Protein AF-A0A8S3A253-F1 (afdb_monomer)

Mean predicted aligned error: 8.71 Å

Sequence (72 aa):
MGSVVRYCESSMRNGFGLKYIYQFLNIPFLQLQRECLLQQLQVNARDMDASLEEIDAYARSDEHNYDSFIEM

pLDDT: mean 87.07, std 13.7, range [45.59, 98.75]

InterPro domains:
  IPR040385 Rab-like protein 6 [PTHR14932] (4-72)

Solvent-accessible surface area (backbone atoms only — not comparable to full-atom values): 4440 Å² total; per-residue (Å²): 131,80,86,80,85,82,86,81,77,66,35,90,89,80,53,45,44,47,70,55,52,55,54,57,68,43,46,63,55,55,51,51,53,53,51,52,52,54,50,50,52,54,50,52,52,53,55,50,52,51,52,50,52,49,53,53,52,54,72,70,38,80,91,67,46,62,67,69,62,72,77,107

Secondary structure (DSSP, 8-state):
-----------TTT-TTHHHHHHHHHHHHHHHHHHHHHHHHHHHHHHHHHHHHHHHHHHHSGGG-HHHHHT-

Radius of gyration: 27.45 Å; Cα contacts (8 Å, |Δi|>4): 15; chains: 1; bounding box: 61×15×68 Å

Foldseek 3Di:
DDDDDDDDDADPVVGRCVVVVVVVVCVVVVVVVVVVVVVVVVVVVVVVVVVVVVVVVVVPDPPPPVVVVVVD

Organism: NCBI:txid392030

Structure (mmCIF, N/CA/C/O backbone):
data_AF-A0A8S3A253-F1
#
_entry.id   AF-A0A8S3A253-F1
#
loop_
_atom_site.group_PDB
_atom_site.id
_atom_site.type_symbol
_atom_site.label_atom_id
_atom_site.label_alt_id
_atom_site.label_comp_id
_atom_site.label_asym_id
_atom_site.label_entity_id
_atom_site.label_seq_id
_atom_site.pdbx_PDB_ins_code
_atom_site.Cartn_x
_atom_site.Cartn_y
_atom_site.Cartn_z
_atom_site.occupancy
_atom_site.B_iso_or_equiv
_atom_site.auth_seq_id
_atom_site.auth_comp_id
_atom_site.auth_asym_id
_atom_site.auth_atom_id
_atom_site.pdbx_PDB_model_num
ATOM 1 N N . MET A 1 1 ? -19.296 -6.438 -1.903 1.00 45.59 1 MET A N 1
ATOM 2 C CA . MET A 1 1 ? -19.513 -7.168 -0.634 1.00 45.59 1 MET A CA 1
ATOM 3 C C . MET A 1 1 ? -20.061 -6.167 0.366 1.00 45.59 1 MET A C 1
ATOM 5 O O . MET A 1 1 ? -19.408 -5.156 0.576 1.00 45.59 1 MET A O 1
ATOM 9 N N . GLY A 1 2 ? -21.284 -6.367 0.861 1.00 54.09 2 GLY A N 1
ATOM 10 C CA . GLY A 1 2 ? -21.936 -5.409 1.760 1.00 54.09 2 GLY A CA 1
ATOM 11 C C . GLY A 1 2 ? -21.140 -5.203 3.048 1.00 54.09 2 GLY A C 1
ATOM 12 O O . GLY A 1 2 ? -20.500 -6.134 3.537 1.00 54.09 2 GLY A O 1
ATOM 13 N N . SER A 1 3 ? -21.165 -3.982 3.575 1.00 66.94 3 SER A N 1
ATOM 14 C CA . SER A 1 3 ? -20.547 -3.619 4.848 1.00 66.94 3 SER A CA 1
ATOM 15 C C . SER A 1 3 ? -21.118 -4.507 5.956 1.00 66.94 3 SER A C 1
ATOM 17 O O . SER A 1 3 ? -22.269 -4.346 6.356 1.00 66.94 3 SER A O 1
ATOM 19 N N . VAL A 1 4 ? -20.340 -5.482 6.430 1.00 80.00 4 VAL A N 1
ATOM 20 C CA . VAL A 1 4 ? -20.763 -6.350 7.534 1.00 80.00 4 VAL A CA 1
ATOM 21 C C . VAL A 1 4 ? -20.747 -5.515 8.808 1.00 80.00 4 VAL A C 1
ATOM 23 O O . VAL A 1 4 ? -19.681 -5.164 9.316 1.00 80.00 4 VAL A O 1
ATOM 26 N N . VAL A 1 5 ? -21.932 -5.177 9.313 1.00 84.69 5 VAL A N 1
ATOM 27 C CA . VAL A 1 5 ? -22.078 -4.539 10.622 1.00 84.69 5 VAL A CA 1
ATOM 28 C C . VAL A 1 5 ? -21.614 -5.534 11.678 1.00 84.69 5 VAL A C 1
ATOM 30 O O . VAL A 1 5 ? -22.070 -6.677 11.701 1.00 84.69 5 VAL A O 1
ATOM 33 N N . ARG A 1 6 ? -20.693 -5.112 12.548 1.00 85.38 6 ARG A N 1
ATOM 34 C CA . ARG A 1 6 ? -20.233 -5.936 13.666 1.00 85.38 6 ARG A CA 1
ATOM 35 C C . ARG A 1 6 ? -20.594 -5.289 14.999 1.00 85.38 6 ARG A C 1
ATOM 37 O O . ARG A 1 6 ? -20.319 -4.111 15.207 1.00 85.38 6 ARG A O 1
ATOM 44 N N . TYR A 1 7 ? -21.172 -6.083 15.894 1.00 88.19 7 TYR A N 1
ATOM 45 C CA . TYR A 1 7 ? -21.632 -5.666 17.218 1.00 88.19 7 TYR A CA 1
ATOM 46 C C . TYR A 1 7 ? -20.802 -6.334 18.323 1.00 88.19 7 TYR A C 1
ATOM 48 O O . TYR A 1 7 ? -20.420 -7.496 18.192 1.00 88.19 7 TYR A O 1
ATOM 56 N N . CYS A 1 8 ? -20.529 -5.602 19.405 1.00 89.38 8 CYS A N 1
ATOM 57 C CA . CYS A 1 8 ? -19.833 -6.098 20.592 1.00 89.38 8 CYS A CA 1
ATOM 58 C C . CYS A 1 8 ? -20.254 -5.281 21.823 1.00 89.38 8 CYS A C 1
ATOM 60 O O . CYS A 1 8 ? -20.350 -4.056 21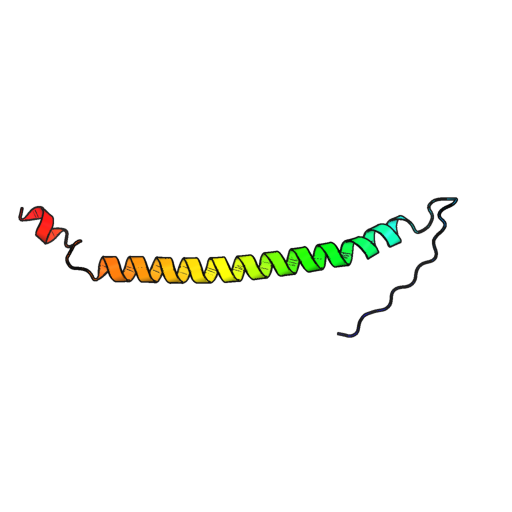.744 1.00 89.38 8 CYS A O 1
ATOM 62 N N . GLU A 1 9 ? -20.475 -5.950 22.956 1.00 92.25 9 GLU A N 1
ATOM 63 C CA . GLU A 1 9 ? -20.635 -5.299 24.259 1.00 92.25 9 GLU A CA 1
ATOM 64 C C . GLU A 1 9 ? -19.267 -4.881 24.821 1.00 92.25 9 GLU A C 1
ATOM 66 O O . GLU A 1 9 ? -18.308 -5.656 24.794 1.00 92.25 9 GLU A O 1
ATOM 71 N N . SER A 1 10 ? -19.164 -3.669 25.372 1.00 91.31 10 SER A N 1
ATOM 72 C CA . SER A 1 10 ? -17.938 -3.189 26.017 1.00 91.31 10 SER A CA 1
ATOM 73 C C . SER A 1 10 ? -18.223 -2.456 27.324 1.00 91.31 10 SER A C 1
ATOM 75 O O . SER A 1 10 ? -19.281 -1.862 27.517 1.00 91.31 10 SER A O 1
ATOM 77 N N . SER A 1 11 ? -17.248 -2.460 28.229 1.00 91.12 11 SER A N 1
ATOM 78 C CA . SER A 1 11 ? -17.305 -1.716 29.483 1.00 91.12 11 SER A CA 1
ATOM 79 C C . SER A 1 11 ? -15.972 -1.033 29.752 1.00 91.12 11 SER A C 1
ATOM 81 O O . SER A 1 11 ? -14.946 -1.672 29.974 1.00 91.12 11 SER A O 1
ATOM 83 N N . MET A 1 12 ? -16.008 0.299 29.793 1.00 86.25 12 MET A N 1
ATOM 84 C CA . MET A 1 12 ? -14.850 1.128 30.143 1.00 86.25 12 MET A CA 1
ATOM 85 C C . MET A 1 12 ? -14.454 0.982 31.620 1.00 86.25 12 MET A C 1
ATOM 87 O O . MET A 1 12 ? -13.341 1.334 31.992 1.00 86.25 12 MET A O 1
ATOM 91 N N . ARG A 1 13 ? -15.355 0.464 32.472 1.00 91.69 13 ARG A N 1
ATOM 92 C CA . ARG A 1 13 ? -15.119 0.310 33.916 1.00 91.69 13 ARG A CA 1
ATOM 93 C C . ARG A 1 13 ? -14.192 -0.861 34.231 1.00 91.69 13 ARG A C 1
ATOM 95 O O . ARG A 1 13 ? -13.387 -0.761 35.145 1.00 91.69 13 ARG A O 1
ATOM 102 N N . ASN A 1 14 ? -14.340 -1.973 33.514 1.00 93.69 14 ASN A N 1
ATOM 103 C CA . ASN A 1 14 ? -13.557 -3.194 33.742 1.00 93.69 14 ASN A CA 1
ATOM 104 C C . ASN A 1 14 ? -12.695 -3.594 32.531 1.00 93.69 14 ASN A C 1
ATOM 106 O O . ASN A 1 14 ? -12.029 -4.623 32.570 1.00 93.69 14 ASN A O 1
ATOM 110 N N . GLY A 1 15 ? -12.716 -2.802 31.455 1.00 89.19 15 GLY A N 1
ATOM 111 C CA . GLY A 1 15 ? -11.943 -3.041 30.238 1.00 89.19 15 GLY A CA 1
ATOM 112 C C . GLY A 1 15 ? -12.502 -4.128 29.315 1.00 89.19 15 GLY A C 1
ATOM 113 O O . GLY A 1 15 ? -11.866 -4.462 28.313 1.00 89.19 15 GLY A O 1
ATOM 114 N N . PHE A 1 16 ? -13.684 -4.677 29.608 1.00 94.31 16 PHE A N 1
ATOM 115 C CA . PHE A 1 16 ? -14.325 -5.671 28.751 1.00 94.31 16 PHE A CA 1
ATOM 116 C C . PHE A 1 16 ? -14.596 -5.089 27.354 1.00 94.31 16 PHE A C 1
ATOM 118 O O . PHE A 1 16 ? -15.050 -3.953 27.222 1.00 94.31 16 PHE A O 1
ATOM 125 N N . GLY A 1 17 ? -14.288 -5.843 26.297 1.00 91.12 17 GLY A N 1
ATOM 126 C CA . GLY A 1 17 ? -14.525 -5.422 24.909 1.00 91.12 17 GLY A CA 1
ATOM 127 C C . GLY A 1 17 ? -13.574 -4.344 24.361 1.00 91.12 17 GLY A C 1
ATOM 128 O O . GLY A 1 17 ? -13.611 -4.058 23.167 1.00 91.12 17 GLY A O 1
ATOM 129 N N . LEU A 1 18 ? -12.655 -3.783 25.158 1.00 91.50 18 LEU A N 1
ATOM 130 C CA . LEU A 1 18 ? -11.736 -2.737 24.676 1.00 91.50 18 LEU A CA 1
ATOM 131 C C . LEU A 1 18 ? -10.820 -3.208 23.538 1.00 91.50 18 LEU A C 1
ATOM 133 O O . LEU A 1 18 ? -10.585 -2.464 22.587 1.00 91.50 18 LEU A O 1
ATOM 137 N N . LYS A 1 19 ? -10.344 -4.460 23.589 1.00 91.81 19 LYS A N 1
ATOM 138 C CA . LYS A 1 19 ? -9.541 -5.054 22.506 1.00 91.81 19 LYS A CA 1
ATOM 139 C C . LYS A 1 19 ? -10.306 -5.083 21.183 1.00 91.81 19 LYS A C 1
ATOM 141 O O . LYS A 1 19 ? -9.715 -4.842 20.134 1.00 91.81 19 LYS A O 1
ATOM 146 N N . TYR A 1 20 ? -11.609 -5.350 21.238 1.00 92.12 20 TYR A N 1
ATOM 147 C CA . TYR A 1 20 ? -12.466 -5.346 20.060 1.00 92.12 20 TYR A CA 1
ATOM 148 C C . TYR A 1 20 ? -12.578 -3.935 19.470 1.00 92.12 20 TYR A C 1
ATOM 150 O O . TYR A 1 20 ? -12.388 -3.762 18.269 1.00 92.12 20 TYR A O 1
ATOM 158 N N . ILE A 1 21 ? -12.804 -2.919 20.312 1.00 89.81 21 ILE A N 1
ATOM 159 C CA . ILE A 1 21 ? -12.851 -1.512 19.879 1.00 89.81 21 ILE A CA 1
ATOM 160 C C . ILE A 1 21 ? -11.528 -1.107 19.224 1.00 89.81 21 ILE A C 1
ATOM 162 O O . ILE A 1 21 ? -11.533 -0.567 18.121 1.00 89.81 21 ILE A O 1
ATOM 166 N N . TYR A 1 22 ? -10.397 -1.415 19.863 1.00 91.69 22 TYR A N 1
ATOM 167 C CA . TYR A 1 22 ? -9.068 -1.130 19.318 1.00 91.69 22 TYR A CA 1
ATOM 168 C C . TYR A 1 22 ? -8.868 -1.762 17.933 1.00 91.69 22 TYR A C 1
ATOM 170 O O . TYR A 1 22 ? -8.442 -1.092 16.996 1.00 91.69 22 TYR A O 1
ATOM 178 N N . GLN A 1 23 ? -9.229 -3.038 17.775 1.00 91.81 23 GLN A N 1
ATOM 179 C CA . GLN A 1 23 ? -9.123 -3.729 16.490 1.00 91.81 23 GLN A CA 1
ATOM 180 C C . GLN A 1 23 ? -10.058 -3.139 15.433 1.00 91.81 23 GLN A C 1
ATOM 182 O O . GLN A 1 23 ? -9.646 -2.991 14.286 1.00 91.81 23 GLN A O 1
ATOM 187 N N . PHE A 1 24 ? -11.290 -2.784 15.805 1.00 90.94 24 PHE A N 1
ATOM 188 C CA . PHE A 1 24 ? -12.254 -2.166 14.898 1.00 90.94 24 PHE A CA 1
ATOM 189 C C . PHE A 1 24 ? -11.750 -0.816 14.379 1.00 90.94 24 PHE A C 1
ATOM 191 O O . PHE A 1 24 ? -11.742 -0.588 13.171 1.00 90.94 24 PHE A O 1
ATOM 198 N N . LEU A 1 25 ? -11.260 0.044 15.276 1.00 90.38 25 LEU A N 1
ATOM 199 C CA . LEU A 1 25 ? -10.710 1.355 14.923 1.00 90.38 25 LEU A CA 1
ATOM 200 C C . LEU A 1 25 ? -9.398 1.265 14.132 1.00 90.38 25 LEU A C 1
ATOM 202 O O . LEU A 1 25 ? -9.043 2.213 13.438 1.00 90.38 25 LEU A O 1
ATOM 206 N N . ASN A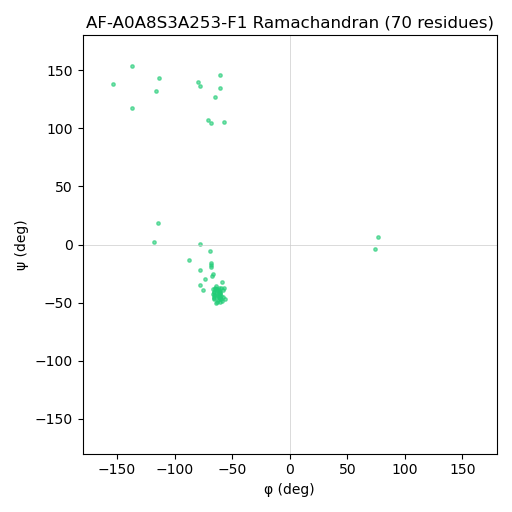 1 26 ? -8.702 0.127 14.184 1.00 94.44 26 ASN A N 1
ATOM 207 C CA . ASN A 1 26 ? -7.511 -0.114 13.374 1.00 94.44 26 ASN A CA 1
ATOM 208 C C . ASN A 1 26 ? -7.836 -0.476 11.910 1.00 94.44 26 ASN A C 1
ATOM 210 O O . ASN A 1 26 ? -6.994 -0.302 11.033 1.00 94.44 26 ASN A O 1
ATOM 214 N N . ILE A 1 27 ? -9.045 -0.966 11.606 1.00 93.25 27 ILE A N 1
ATOM 215 C CA . ILE A 1 27 ? -9.402 -1.385 10.238 1.00 93.25 27 ILE A CA 1
ATOM 216 C C . ILE A 1 27 ? -9.284 -0.239 9.217 1.00 93.25 27 ILE A C 1
ATOM 218 O O . ILE A 1 27 ? -8.639 -0.467 8.193 1.00 93.25 27 ILE A O 1
ATOM 222 N N . PRO A 1 28 ? -9.806 0.981 9.464 1.00 93.69 28 PRO A N 1
ATOM 223 C CA . PRO A 1 28 ? -9.627 2.102 8.539 1.00 93.69 28 PRO A CA 1
ATOM 224 C C . PRO A 1 28 ? -8.156 2.432 8.258 1.00 93.69 28 PRO A C 1
ATOM 226 O O . PRO A 1 28 ? -7.797 2.727 7.122 1.00 93.69 28 PRO A O 1
ATOM 229 N N . PHE A 1 29 ? -7.286 2.327 9.268 1.00 95.75 29 PHE A N 1
ATOM 230 C CA . PHE A 1 29 ? -5.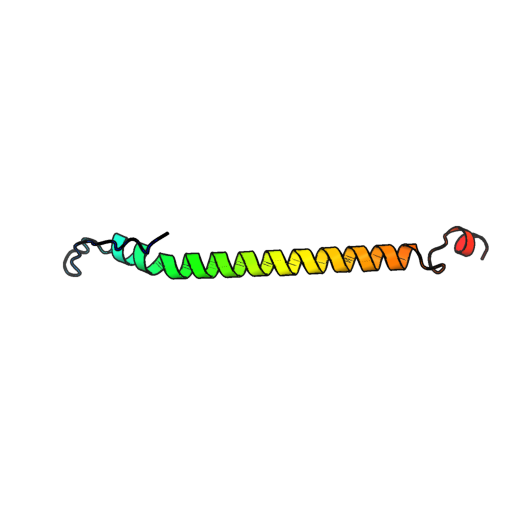850 2.548 9.092 1.00 95.75 29 PHE A CA 1
ATOM 231 C C . PHE A 1 29 ? -5.221 1.488 8.178 1.00 95.75 29 PHE A C 1
ATOM 233 O O . PHE A 1 29 ? -4.486 1.825 7.253 1.00 95.75 29 PHE A O 1
ATOM 240 N N . LEU A 1 30 ? -5.562 0.212 8.381 1.00 96.38 30 LEU A N 1
ATOM 241 C CA . LEU A 1 30 ? -5.096 -0.879 7.519 1.00 96.38 30 LEU A CA 1
ATOM 242 C C . LEU A 1 30 ? -5.623 -0.752 6.082 1.00 96.38 30 LEU A C 1
ATOM 244 O O . LEU A 1 30 ? -4.912 -1.081 5.133 1.00 96.38 30 LEU A O 1
ATOM 248 N N . GLN A 1 31 ? -6.854 -0.266 5.906 1.00 96.06 31 GLN A N 1
ATOM 249 C CA . GLN A 1 31 ? -7.415 0.014 4.583 1.00 96.06 31 GLN A CA 1
ATOM 250 C C . GLN A 1 31 ? -6.624 1.113 3.870 1.00 96.06 31 GLN A C 1
ATOM 252 O O . GLN A 1 31 ? -6.174 0.892 2.748 1.00 96.06 31 GLN A O 1
ATOM 257 N N . LEU A 1 32 ? -6.370 2.235 4.549 1.00 97.62 32 LEU A N 1
ATOM 258 C CA . LEU A 1 32 ? -5.570 3.331 4.005 1.00 97.62 32 LEU A CA 1
ATOM 259 C C . LEU A 1 32 ? -4.139 2.8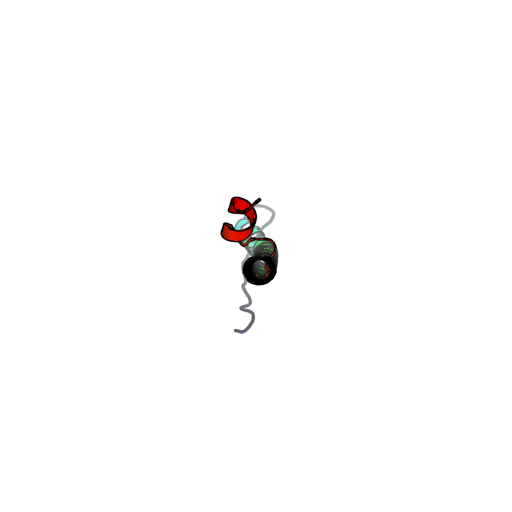85 3.673 1.00 97.62 32 LEU A C 1
ATOM 261 O O . LEU A 1 32 ? -3.613 3.207 2.610 1.00 97.62 32 LEU A O 1
ATOM 265 N N . GLN A 1 33 ? -3.513 2.100 4.554 1.00 98.12 33 GLN A N 1
ATOM 266 C CA . GLN A 1 33 ? -2.176 1.555 4.319 1.00 98.12 33 GLN A CA 1
ATOM 267 C C . GLN A 1 33 ? -2.143 0.674 3.064 1.00 98.12 33 GLN A C 1
ATOM 269 O O . GLN A 1 33 ? -1.237 0.803 2.241 1.00 98.12 33 GLN A O 1
ATOM 274 N N . ARG A 1 34 ? -3.145 -0.194 2.886 1.00 98.31 34 ARG A N 1
ATOM 275 C CA . ARG A 1 34 ? -3.275 -1.029 1.688 1.00 98.31 34 ARG A CA 1
ATOM 276 C C . ARG A 1 34 ? -3.450 -0.188 0.426 1.00 98.31 34 ARG A C 1
ATOM 278 O O . ARG A 1 34 ? -2.830 -0.496 -0.586 1.00 98.31 34 ARG A O 1
ATOM 285 N N . GLU A 1 35 ? -4.293 0.838 0.468 1.00 98.50 35 GLU A N 1
ATOM 286 C CA . GLU A 1 35 ? -4.509 1.738 -0.672 1.00 98.50 35 GLU A CA 1
ATOM 287 C C . GLU A 1 35 ? -3.223 2.467 -1.066 1.00 98.50 35 GLU A C 1
ATOM 289 O O . GLU A 1 35 ? -2.865 2.478 -2.243 1.00 98.50 35 GLU A O 1
ATOM 294 N N . CYS A 1 36 ? -2.482 2.981 -0.085 1.00 98.50 36 CYS A N 1
ATOM 295 C CA . CYS A 1 36 ? -1.202 3.647 -0.311 1.00 98.50 36 CYS A CA 1
ATOM 296 C C . CYS A 1 36 ? -0.168 2.702 -0.951 1.00 98.50 36 CYS A C 1
ATOM 298 O O . CYS A 1 36 ? 0.459 3.053 -1.948 1.00 98.50 36 CYS A O 1
ATOM 300 N N . LEU A 1 37 ? -0.047 1.466 -0.450 1.00 98.75 37 LEU A N 1
ATOM 301 C CA . LEU A 1 37 ? 0.851 0.459 -1.033 1.00 98.75 37 LEU A CA 1
ATOM 302 C C . LEU A 1 37 ? 0.493 0.133 -2.488 1.00 98.75 37 LEU A C 1
ATOM 304 O O . LEU A 1 37 ? 1.376 0.012 -3.332 1.00 98.75 37 LEU A O 1
ATOM 308 N N . LEU A 1 38 ? -0.798 0.015 -2.807 1.00 98.69 38 LEU A N 1
ATOM 309 C CA . LEU A 1 38 ? -1.243 -0.234 -4.181 1.00 98.69 38 LEU A CA 1
ATOM 310 C C . LEU A 1 38 ? -0.902 0.933 -5.116 1.00 98.69 38 LEU A C 1
ATOM 312 O O . LEU A 1 38 ? -0.499 0.700 -6.254 1.00 98.69 38 LEU A O 1
ATOM 316 N N . GLN A 1 39 ? -1.027 2.175 -4.643 1.00 98.69 39 GLN A N 1
ATOM 317 C CA . GLN A 1 39 ? -0.612 3.355 -5.405 1.00 98.69 39 GLN A CA 1
ATOM 318 C C . GLN A 1 39 ? 0.901 3.373 -5.634 1.00 98.69 39 GLN A C 1
ATOM 320 O O . GLN A 1 39 ? 1.345 3.626 -6.750 1.00 98.69 39 GLN A O 1
ATOM 325 N N . GLN A 1 40 ? 1.695 3.047 -4.611 1.00 98.62 40 GLN A N 1
ATOM 326 C CA . GLN A 1 40 ? 3.151 2.957 -4.739 1.00 98.62 40 GLN A CA 1
ATOM 327 C C . GLN A 1 40 ? 3.578 1.890 -5.749 1.00 98.62 40 GLN A C 1
ATOM 329 O O . GLN A 1 40 ? 4.462 2.147 -6.560 1.00 98.62 40 GLN A O 1
ATOM 334 N N . LEU A 1 41 ? 2.920 0.727 -5.757 1.00 98.75 41 LEU A N 1
ATOM 335 C CA . LEU A 1 41 ? 3.170 -0.310 -6.762 1.00 98.75 41 LEU A CA 1
ATOM 336 C C . LEU A 1 41 ? 2.852 0.177 -8.182 1.00 98.75 41 LEU A C 1
ATOM 338 O O . LEU A 1 41 ? 3.602 -0.120 -9.106 1.00 98.75 41 LEU A O 1
ATOM 342 N N . GLN A 1 42 ? 1.774 0.947 -8.367 1.00 98.62 42 GLN A N 1
ATOM 343 C CA . GLN A 1 42 ? 1.448 1.525 -9.676 1.00 98.62 42 GLN 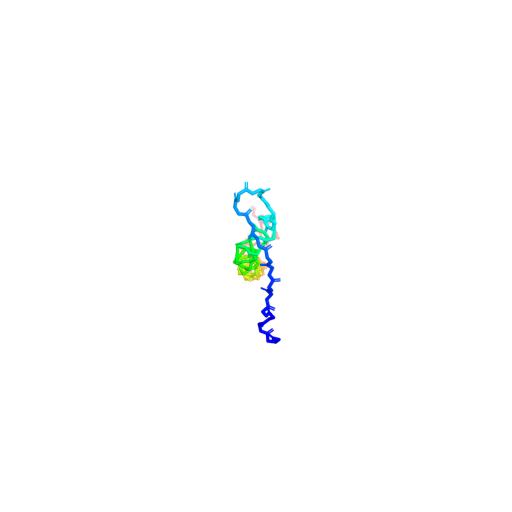A CA 1
ATOM 344 C C . GLN A 1 42 ? 2.488 2.544 -10.146 1.00 98.62 42 GLN A C 1
ATOM 346 O O . GLN A 1 42 ? 2.819 2.560 -11.327 1.00 98.62 42 GLN A O 1
ATOM 351 N N . VAL A 1 43 ? 2.983 3.395 -9.245 1.00 98.62 43 VAL A N 1
ATOM 352 C CA . VAL A 1 43 ? 4.048 4.357 -9.563 1.00 98.62 43 VAL A CA 1
ATOM 353 C C . VAL A 1 43 ? 5.324 3.611 -9.937 1.00 98.62 43 VAL A 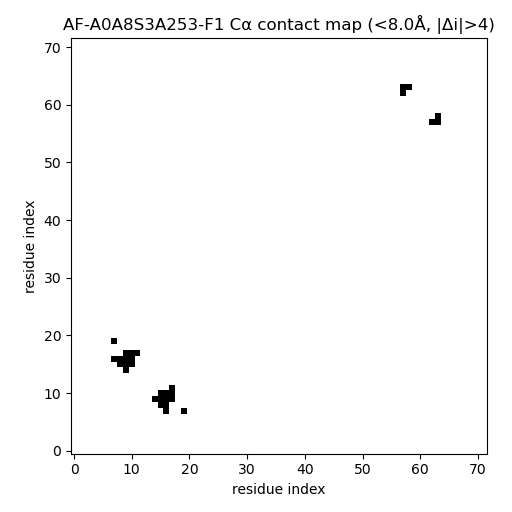C 1
ATOM 355 O O . VAL A 1 43 ? 5.853 3.826 -11.018 1.00 98.62 43 VAL A O 1
ATOM 358 N N . ASN A 1 44 ? 5.744 2.655 -9.109 1.00 98.62 44 ASN A N 1
ATOM 359 C CA . ASN A 1 44 ? 6.948 1.872 -9.360 1.00 98.62 44 ASN A CA 1
ATOM 360 C C . ASN A 1 44 ? 6.906 1.120 -10.700 1.00 98.62 44 ASN A C 1
ATOM 362 O O . ASN A 1 44 ? 7.917 1.074 -11.392 1.00 98.62 44 ASN A O 1
ATOM 366 N N . ALA A 1 45 ? 5.749 0.570 -11.082 1.00 98.62 45 ALA A N 1
ATOM 367 C CA . ALA A 1 45 ? 5.586 -0.068 -12.385 1.00 98.62 45 ALA A CA 1
ATOM 368 C C . ALA A 1 45 ? 5.822 0.918 -13.542 1.00 98.62 45 ALA A C 1
ATOM 370 O O . ALA A 1 45 ? 6.577 0.612 -14.456 1.00 98.62 45 ALA A O 1
ATOM 371 N N . ARG A 1 46 ? 5.242 2.124 -13.469 1.00 98.62 46 ARG A N 1
ATOM 372 C CA . ARG A 1 46 ? 5.436 3.166 -14.493 1.00 98.62 46 ARG A CA 1
ATOM 373 C C . ARG A 1 46 ? 6.881 3.640 -14.570 1.00 98.62 46 ARG A C 1
ATOM 375 O O . ARG A 1 46 ? 7.394 3.822 -15.665 1.00 98.62 46 ARG A O 1
ATOM 382 N N . ASP A 1 47 ? 7.523 3.829 -13.421 1.00 98.56 47 ASP A N 1
ATOM 383 C CA . ASP A 1 47 ? 8.918 4.267 -13.359 1.00 98.56 47 ASP A CA 1
ATOM 384 C C . ASP A 1 47 ? 9.854 3.208 -13.959 1.00 98.56 47 ASP A C 1
ATOM 386 O O . ASP A 1 47 ? 10.817 3.539 -14.650 1.00 98.56 47 ASP A O 1
ATOM 390 N N . MET A 1 48 ? 9.558 1.927 -13.728 1.00 98.38 48 MET A N 1
ATOM 391 C CA . MET A 1 48 ? 10.295 0.813 -14.319 1.00 98.38 48 MET A CA 1
ATOM 392 C C . MET A 1 48 ? 10.116 0.766 -15.838 1.00 98.38 48 MET A C 1
ATOM 394 O O . MET A 1 48 ? 11.111 0.652 -16.549 1.00 98.38 48 MET A O 1
ATOM 398 N N . ASP A 1 49 ? 8.882 0.893 -16.328 1.00 98.50 49 AS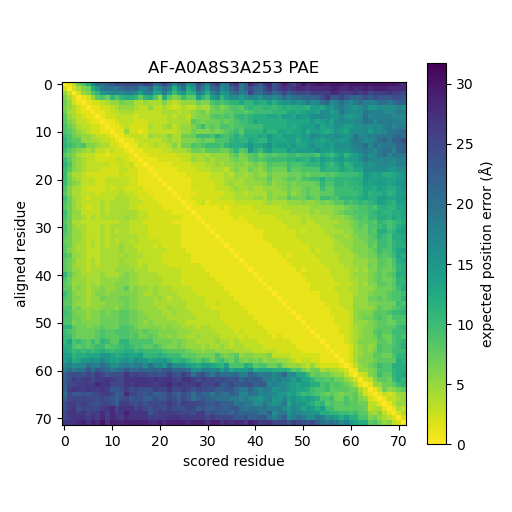P A N 1
ATOM 399 C CA . ASP A 1 49 ? 8.600 0.921 -17.766 1.00 98.50 49 ASP A CA 1
ATOM 400 C C . ASP A 1 49 ? 9.320 2.100 -18.443 1.00 98.50 49 ASP A C 1
ATOM 402 O O . ASP A 1 49 ? 10.013 1.906 -19.438 1.00 98.50 49 ASP A O 1
ATOM 406 N N . ALA A 1 50 ? 9.257 3.298 -17.850 1.00 98.25 50 ALA A N 1
ATOM 407 C CA . ALA A 1 50 ? 9.963 4.479 -18.351 1.00 98.25 50 ALA A CA 1
ATOM 408 C C . ALA A 1 50 ? 11.487 4.278 -18.378 1.00 98.25 50 ALA A C 1
ATOM 410 O O . ALA A 1 50 ? 12.144 4.620 -19.357 1.00 98.25 50 ALA A O 1
ATOM 411 N N . SER A 1 51 ? 12.051 3.665 -17.333 1.00 97.62 51 SER A N 1
ATOM 412 C CA . SER A 1 51 ? 13.488 3.369 -17.273 1.00 97.62 51 SER A CA 1
ATOM 413 C C . SER A 1 51 ? 13.918 2.388 -18.369 1.00 97.62 51 SER A C 1
ATOM 415 O O . SER A 1 51 ? 14.997 2.528 -18.940 1.00 97.62 51 SER A O 1
ATOM 417 N N . LEU A 1 52 ? 13.087 1.387 -18.677 1.00 97.44 52 LEU A N 1
ATOM 418 C CA . LEU A 1 52 ? 13.346 0.450 -19.771 1.00 97.44 52 LEU A CA 1
ATOM 419 C C . LEU A 1 52 ? 13.277 1.145 -21.134 1.00 97.44 52 LEU A C 1
ATOM 421 O O . LEU A 1 52 ? 14.146 0.917 -21.971 1.00 97.44 52 LEU A O 1
ATOM 425 N N . GLU A 1 53 ? 12.292 2.021 -21.342 1.00 96.50 53 GLU A N 1
ATOM 426 C CA . GLU A 1 53 ? 12.185 2.820 -22.566 1.00 96.50 53 GLU A CA 1
ATOM 427 C C . GLU A 1 53 ? 13.400 3.733 -22.764 1.00 96.50 53 GLU A C 1
ATOM 429 O O . GLU A 1 53 ? 13.915 3.833 -23.879 1.00 96.50 53 GLU A O 1
ATOM 434 N N . GLU A 1 54 ? 13.895 4.360 -21.693 1.00 95.38 54 GLU A N 1
ATOM 435 C CA . GLU A 1 54 ? 15.121 5.158 -21.732 1.00 95.38 54 GLU A CA 1
ATOM 436 C C . GLU A 1 54 ? 16.326 4.303 -22.136 1.00 95.38 54 GLU A C 1
ATOM 438 O O . GLU A 1 54 ? 17.049 4.670 -23.062 1.00 95.38 54 GLU A O 1
ATOM 443 N N . ILE A 1 55 ? 16.522 3.138 -21.506 1.00 93.94 55 ILE A N 1
ATOM 444 C CA . ILE A 1 55 ? 17.615 2.211 -21.846 1.00 93.94 55 ILE A CA 1
ATOM 445 C C . ILE A 1 55 ? 17.535 1.779 -23.315 1.00 93.94 55 ILE A C 1
ATOM 447 O O . ILE A 1 55 ? 18.548 1.794 -24.015 1.00 93.94 55 ILE A O 1
ATOM 451 N N . ASP A 1 56 ? 16.346 1.431 -23.802 1.00 92.38 56 ASP A N 1
ATOM 452 C CA . ASP A 1 56 ? 16.137 1.042 -25.197 1.00 92.38 56 ASP A CA 1
ATOM 453 C C . ASP A 1 56 ? 16.424 2.197 -26.163 1.00 92.38 56 ASP A C 1
ATOM 455 O O . ASP A 1 56 ? 16.974 1.979 -27.246 1.00 92.38 56 ASP A O 1
ATOM 459 N N . ALA A 1 57 ? 16.062 3.427 -25.796 1.00 89.69 57 ALA A N 1
ATOM 460 C CA . ALA A 1 57 ? 16.369 4.614 -26.583 1.00 89.69 57 ALA A CA 1
ATOM 461 C C . ALA A 1 57 ? 17.883 4.875 -26.636 1.00 89.69 57 ALA A C 1
ATOM 463 O O . ALA A 1 57 ? 18.409 5.125 -27.721 1.00 89.69 57 ALA A O 1
ATOM 464 N N . TYR A 1 58 ? 18.585 4.742 -25.505 1.00 85.19 58 TYR A N 1
ATOM 465 C CA . TYR A 1 58 ? 20.047 4.826 -25.438 1.00 85.19 58 TYR A CA 1
ATOM 466 C C . TYR A 1 58 ? 20.731 3.735 -26.266 1.00 85.19 58 TYR A C 1
ATOM 468 O O . TYR A 1 58 ? 21.691 4.015 -26.972 1.00 85.19 58 TYR A O 1
ATOM 47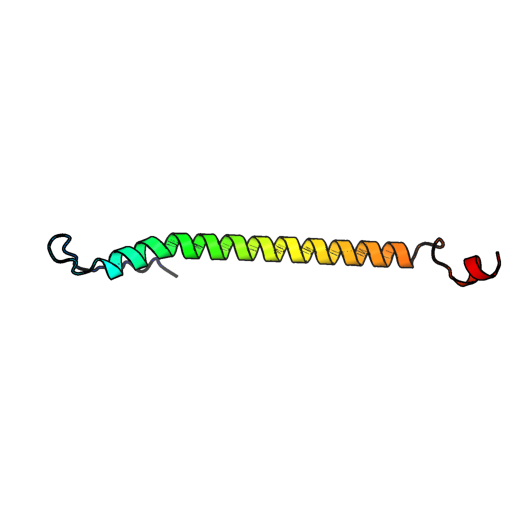6 N N . ALA A 1 59 ? 20.235 2.497 -26.231 1.00 81.50 59 ALA A N 1
ATOM 477 C CA . ALA A 1 59 ? 20.798 1.401 -27.018 1.00 81.50 59 ALA A CA 1
ATOM 478 C C . ALA A 1 59 ? 20.614 1.589 -28.536 1.00 81.50 59 ALA A C 1
ATOM 480 O O . ALA A 1 59 ? 21.371 1.027 -29.324 1.00 81.50 59 ALA A O 1
ATOM 481 N N . ARG A 1 60 ? 19.595 2.351 -28.954 1.00 80.19 60 ARG A N 1
ATOM 482 C CA . ARG A 1 60 ? 19.329 2.678 -30.364 1.00 80.19 60 ARG A CA 1
ATOM 483 C C . ARG A 1 60 ? 20.071 3.921 -30.848 1.00 80.19 60 ARG A C 1
ATOM 485 O O . ARG A 1 60 ? 20.057 4.165 -32.053 1.00 80.19 60 ARG A O 1
ATOM 492 N N . SER A 1 61 ? 20.648 4.729 -29.957 1.00 77.12 61 SER A N 1
ATOM 493 C CA . SER A 1 61 ? 21.432 5.890 -30.370 1.00 77.12 61 SER A CA 1
ATOM 494 C C . SER A 1 61 ? 22.839 5.457 -30.794 1.00 77.12 61 SER A C 1
ATOM 496 O O . SER A 1 61 ? 23.470 4.605 -30.171 1.00 77.12 61 SER A O 1
ATOM 498 N N . ASP A 1 62 ? 23.357 6.068 -31.861 1.00 64.50 62 ASP A N 1
ATOM 499 C CA . ASP A 1 62 ? 24.701 5.773 -32.382 1.00 64.50 62 ASP A CA 1
ATOM 500 C C . ASP A 1 62 ? 25.835 6.246 -31.441 1.00 64.50 62 ASP A C 1
ATOM 502 O O . ASP A 1 62 ? 27.006 5.955 -31.683 1.00 64.50 62 ASP A O 1
ATOM 506 N N . GLU A 1 63 ? 25.510 6.947 -30.345 1.00 63.28 63 GLU A N 1
ATOM 507 C CA . GLU A 1 63 ? 26.471 7.451 -29.346 1.00 63.28 63 GLU A CA 1
ATOM 508 C C . GLU A 1 63 ? 27.148 6.340 -28.523 1.00 63.28 63 GLU A C 1
ATOM 510 O O . GLU A 1 63 ? 28.181 6.584 -27.900 1.00 63.28 63 GLU A O 1
ATOM 515 N N . HIS A 1 64 ? 26.612 5.115 -28.538 1.00 57.16 64 HIS A N 1
ATOM 516 C CA . HIS A 1 64 ? 27.156 3.972 -27.795 1.00 57.16 64 HIS A CA 1
ATOM 517 C C . HIS A 1 64 ? 27.697 2.839 -28.674 1.00 57.16 64 HIS A C 1
ATOM 519 O O . HIS A 1 64 ? 27.913 1.725 -28.189 1.00 57.16 64 HIS A O 1
ATOM 525 N N . ASN A 1 65 ? 27.982 3.108 -29.951 1.00 65.94 65 ASN A N 1
ATOM 526 C CA . ASN A 1 65 ? 28.668 2.138 -30.795 1.00 65.94 65 ASN A CA 1
ATOM 527 C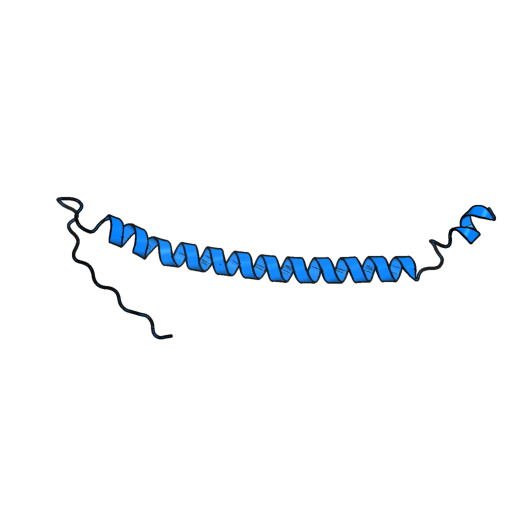 C . ASN A 1 65 ? 30.130 1.961 -30.330 1.00 65.94 65 ASN A C 1
ATOM 529 O O . ASN A 1 65 ? 30.981 2.821 -30.561 1.00 65.94 65 ASN A O 1
ATOM 533 N N . TYR A 1 66 ? 30.416 0.837 -29.664 1.00 64.25 66 TYR A N 1
ATOM 534 C CA . TYR A 1 66 ? 31.755 0.500 -29.172 1.00 64.25 66 TYR A CA 1
ATOM 535 C C . TYR A 1 66 ? 32.791 0.438 -30.302 1.00 64.25 66 TYR A C 1
ATOM 537 O O . TYR A 1 66 ? 33.939 0.826 -30.095 1.00 64.25 66 TYR A O 1
ATOM 545 N N . ASP A 1 67 ? 32.378 0.036 -31.506 1.00 67.19 67 ASP A N 1
ATOM 546 C CA . ASP A 1 67 ? 33.264 -0.022 -32.669 1.00 67.19 67 ASP A CA 1
ATOM 547 C C . ASP A 1 67 ? 33.704 1.391 -33.091 1.00 67.19 67 ASP A C 1
ATOM 549 O O . ASP A 1 67 ? 34.884 1.616 -33.352 1.00 67.19 67 ASP A O 1
ATOM 553 N N . SER A 1 68 ? 32.806 2.381 -33.018 1.00 64.19 68 SER A N 1
ATOM 554 C CA . SER A 1 68 ? 33.134 3.795 -33.266 1.00 64.19 68 SER A CA 1
ATOM 555 C C . SER A 1 68 ? 34.065 4.401 -32.207 1.00 64.19 68 SER A C 1
ATOM 557 O O . SER A 1 68 ? 34.790 5.347 -32.502 1.00 64.19 68 SER A O 1
ATOM 559 N N . PHE A 1 69 ? 34.047 3.887 -30.971 1.00 64.31 69 PHE A N 1
ATOM 560 C CA . PHE A 1 69 ? 34.966 4.307 -29.905 1.00 64.31 69 PHE A CA 1
ATOM 561 C C . PHE A 1 69 ? 36.362 3.684 -30.058 1.00 64.31 69 PHE A C 1
ATOM 563 O O . PHE A 1 69 ? 37.353 4.327 -29.734 1.00 64.31 69 PHE A O 1
ATOM 570 N N . ILE A 1 70 ? 36.449 2.442 -30.544 1.00 68.00 70 ILE A N 1
ATOM 571 C CA . ILE A 1 70 ? 37.719 1.729 -30.769 1.00 68.00 70 ILE A CA 1
ATOM 572 C C . ILE A 1 70 ? 38.477 2.274 -31.991 1.00 68.00 70 ILE A C 1
ATOM 574 O O . ILE A 1 70 ? 39.705 2.209 -32.020 1.00 68.00 70 ILE A O 1
ATOM 578 N N . GLU A 1 71 ? 37.771 2.801 -32.997 1.00 62.38 71 GLU A N 1
ATOM 579 C CA . GLU A 1 71 ? 38.377 3.406 -34.196 1.00 62.38 71 GLU A CA 1
ATOM 580 C C . GLU A 1 71 ? 38.926 4.837 -33.984 1.00 62.38 71 GLU A C 1
ATOM 582 O O . GLU A 1 71 ? 39.472 5.422 -34.925 1.00 62.38 71 GLU A O 1
ATOM 587 N N . MET A 1 72 ? 38.817 5.393 -32.768 1.00 54.69 72 MET A N 1
ATOM 588 C CA . MET A 1 72 ? 39.329 6.717 -32.371 1.00 54.69 72 MET A CA 1
ATOM 589 C C . MET A 1 72 ? 40.679 6.626 -31.646 1.00 54.69 72 MET A C 1
ATOM 591 O O . MET A 1 72 ? 41.544 7.491 -31.922 1.00 54.69 72 MET A O 1
#